Protein AF-A0A3R7FRW7-F1 (afdb_monomer_lite)

Structure (mmCIF, N/CA/C/O backbone):
data_AF-A0A3R7FRW7-F1
#
_entry.id   AF-A0A3R7FRW7-F1
#
loop_
_atom_site.group_PDB
_atom_site.id
_atom_site.type_symbol
_atom_site.label_atom_id
_atom_site.label_alt_id
_atom_site.label_comp_id
_atom_site.label_asym_id
_atom_site.label_entity_id
_atom_site.label_seq_id
_atom_site.pdbx_PDB_ins_code
_atom_site.Cartn_x
_atom_site.Cartn_y
_atom_site.Cartn_z
_atom_site.occupancy
_atom_site.B_iso_or_equiv
_atom_site.auth_seq_id
_atom_site.auth_comp_id
_atom_site.auth_asym_id
_atom_site.auth_atom_id
_atom_site.pdbx_PDB_model_num
ATOM 1 N N . MET A 1 1 ? -24.334 12.390 25.300 1.00 38.31 1 MET A N 1
ATOM 2 C CA . MET A 1 1 ? -23.678 12.874 24.067 1.00 38.31 1 MET A CA 1
ATOM 3 C C . MET A 1 1 ? -22.445 12.016 23.859 1.00 38.31 1 MET A C 1
ATOM 5 O O . MET A 1 1 ? -21.464 12.201 24.566 1.00 38.31 1 MET A O 1
ATOM 9 N N . ALA A 1 2 ? -22.550 10.979 23.029 1.00 39.94 2 ALA A N 1
ATOM 10 C CA . ALA A 1 2 ? -21.465 10.028 22.822 1.00 39.94 2 ALA A CA 1
ATOM 11 C C . ALA A 1 2 ? -20.336 10.730 22.061 1.00 39.94 2 ALA A C 1
ATOM 13 O O . ALA A 1 2 ? -20.409 10.925 20.852 1.00 39.94 2 ALA A O 1
ATOM 14 N N . ARG A 1 3 ? -19.316 11.173 22.797 1.00 44.81 3 ARG A N 1
ATOM 15 C CA . ARG A 1 3 ? -18.043 11.603 22.231 1.00 44.81 3 ARG A CA 1
ATOM 16 C C . ARG A 1 3 ? -17.344 10.312 21.802 1.00 44.81 3 ARG A C 1
ATOM 18 O O . ARG A 1 3 ? -16.569 9.747 22.565 1.00 44.81 3 ARG A O 1
ATOM 25 N N . SER A 1 4 ? -17.695 9.785 20.629 1.00 50.31 4 SER A N 1
ATOM 26 C CA . SER A 1 4 ? -16.824 8.824 19.954 1.00 50.31 4 SER A CA 1
ATOM 27 C C . SER A 1 4 ? -15.552 9.597 19.642 1.00 50.31 4 SER A C 1
ATOM 29 O O . SER A 1 4 ? -15.458 10.289 18.631 1.00 50.31 4 SER A O 1
ATOM 31 N N . GLU A 1 5 ? -14.592 9.566 20.565 1.00 58.84 5 GLU A N 1
ATOM 32 C CA . GLU A 1 5 ? -13.213 9.958 20.306 1.00 58.84 5 GLU A CA 1
ATOM 33 C C . GLU A 1 5 ? -12.623 8.922 19.344 1.00 58.84 5 GLU A C 1
ATOM 35 O O . GLU A 1 5 ? -11.770 8.111 19.715 1.00 58.84 5 GLU A O 1
ATOM 40 N N . ILE A 1 6 ? -13.128 8.906 18.103 1.00 57.75 6 ILE A N 1
ATOM 41 C CA . ILE A 1 6 ? -12.480 8.222 16.995 1.00 57.75 6 ILE A CA 1
ATOM 42 C C . ILE A 1 6 ? -11.112 8.876 16.933 1.00 57.75 6 ILE A C 1
ATOM 44 O O . ILE A 1 6 ? -10.974 10.052 16.598 1.00 57.75 6 ILE A O 1
ATOM 48 N N . ASN A 1 7 ? -10.115 8.137 17.404 1.00 70.12 7 ASN A N 1
ATOM 49 C CA . ASN A 1 7 ? -8.785 8.659 17.618 1.00 70.12 7 ASN A CA 1
ATOM 50 C C . ASN A 1 7 ? -8.254 9.104 16.250 1.00 70.12 7 ASN A C 1
ATOM 52 O O . ASN A 1 7 ? -7.969 8.267 15.397 1.00 70.12 7 ASN A O 1
ATOM 56 N N . ILE A 1 8 ? -8.192 10.422 16.035 1.00 77.00 8 ILE A N 1
ATOM 57 C CA . ILE A 1 8 ? -7.869 11.078 14.756 1.00 77.00 8 ILE A CA 1
ATOM 58 C C . ILE A 1 8 ? -6.586 10.513 14.132 1.00 77.00 8 ILE A C 1
ATOM 60 O O . ILE A 1 8 ? -6.483 10.407 12.913 1.00 77.00 8 ILE A O 1
ATOM 64 N N . PHE A 1 9 ? -5.653 10.047 14.964 1.00 79.00 9 PHE A N 1
ATOM 65 C CA . PHE A 1 9 ? -4.451 9.334 14.537 1.00 79.00 9 PHE A CA 1
ATOM 66 C C . PHE A 1 9 ? -4.726 8.089 13.675 1.00 79.00 9 PHE A C 1
ATOM 68 O O . PHE A 1 9 ? -3.984 7.853 12.722 1.00 79.00 9 PHE A O 1
ATOM 75 N N . TYR A 1 10 ? -5.782 7.315 13.960 1.00 79.00 10 TYR A N 1
ATOM 76 C CA . TYR A 1 10 ? -6.168 6.163 13.133 1.00 79.00 10 TYR A CA 1
ATOM 77 C C . TYR A 1 10 ? -6.734 6.599 11.783 1.00 79.00 10 TYR A C 1
ATOM 79 O O . TYR A 1 10 ? -6.402 5.996 10.771 1.00 79.00 10 TYR A O 1
ATOM 87 N N . ILE A 1 11 ? -7.532 7.671 11.742 1.00 81.38 11 ILE A N 1
ATOM 88 C CA . ILE A 1 11 ? -8.079 8.196 10.481 1.00 81.38 11 ILE A CA 1
ATOM 89 C C . ILE A 1 11 ? -6.942 8.698 9.584 1.00 81.38 11 ILE A C 1
ATOM 91 O O . ILE A 1 11 ? -6.885 8.354 8.405 1.00 81.38 11 ILE A O 1
ATOM 95 N N . ILE A 1 12 ? -6.013 9.477 10.147 1.00 87.50 12 ILE A N 1
ATOM 96 C CA . ILE A 1 12 ? -4.863 10.014 9.409 1.00 87.50 12 ILE A CA 1
ATOM 97 C C . ILE A 1 12 ? -3.953 8.876 8.923 1.00 87.50 12 ILE A C 1
ATOM 99 O O . ILE A 1 12 ? -3.544 8.881 7.764 1.00 87.50 12 ILE A O 1
ATOM 103 N N . SER A 1 13 ? -3.664 7.881 9.769 1.00 86.00 13 SER A N 1
ATOM 104 C CA . SER A 1 13 ? -2.833 6.728 9.383 1.00 86.00 13 SER A CA 1
ATOM 105 C C . SER A 1 13 ? -3.482 5.875 8.294 1.00 86.00 13 SER A C 1
ATOM 107 O O . SER A 1 13 ? -2.802 5.450 7.357 1.00 86.00 13 SER A O 1
ATOM 109 N N . PHE A 1 14 ? -4.797 5.667 8.365 1.00 85.75 14 PHE A N 1
ATOM 110 C CA . PHE A 1 14 ? -5.550 4.960 7.335 1.00 85.75 14 PHE A CA 1
ATOM 111 C C . PHE A 1 14 ? -5.522 5.714 6.001 1.00 85.75 14 PHE A C 1
ATOM 113 O O . PHE A 1 14 ? -5.196 5.130 4.967 1.00 85.75 14 PHE A O 1
ATOM 120 N N . LEU A 1 15 ? -5.772 7.027 6.027 1.00 90.88 15 LEU A N 1
ATOM 121 C CA . LEU A 1 15 ? -5.701 7.876 4.837 1.00 90.88 15 LEU A CA 1
ATOM 122 C C . LEU A 1 15 ? -4.299 7.850 4.212 1.00 90.88 15 LEU A C 1
AT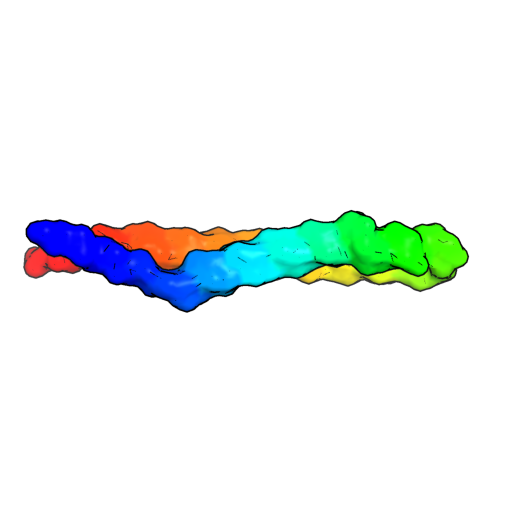OM 124 O O . LEU A 1 15 ? -4.165 7.683 3.002 1.00 90.88 15 LEU A O 1
ATOM 128 N N . CYS A 1 16 ? -3.254 7.953 5.036 1.00 91.19 16 CYS A N 1
ATOM 129 C CA . CYS A 1 16 ? -1.868 7.889 4.580 1.00 91.19 16 CYS A CA 1
ATOM 130 C C . CYS A 1 16 ? -1.537 6.523 3.955 1.00 91.19 16 CYS A C 1
ATOM 132 O O . CYS A 1 16 ? -0.884 6.460 2.916 1.00 91.19 16 CYS A O 1
ATOM 134 N N . SER A 1 17 ? -2.061 5.432 4.526 1.00 90.81 17 SER A N 1
ATOM 135 C CA . SER A 1 17 ? -1.890 4.079 3.981 1.00 90.81 17 SER A CA 1
ATOM 136 C C . SER A 1 17 ? -2.522 3.945 2.592 1.00 90.81 17 SER A C 1
ATOM 138 O O . SER A 1 17 ? -1.887 3.419 1.682 1.00 90.81 17 SER A O 1
ATOM 140 N N . ILE A 1 18 ? -3.739 4.469 2.395 1.00 91.00 18 ILE A N 1
ATOM 141 C CA . ILE A 1 18 ? -4.412 4.468 1.084 1.00 91.00 18 ILE A CA 1
ATOM 142 C C . ILE A 1 18 ? -3.633 5.299 0.065 1.00 91.00 18 ILE A C 1
ATOM 144 O O . ILE A 1 18 ? -3.399 4.835 -1.051 1.00 91.00 18 ILE A O 1
ATOM 148 N N . LEU A 1 19 ? -3.219 6.512 0.442 1.00 94.19 19 LEU A N 1
ATOM 149 C CA . LEU A 1 19 ? -2.444 7.386 -0.440 1.00 94.19 19 LEU A CA 1
ATOM 150 C C . LEU A 1 19 ? -1.132 6.726 -0.868 1.00 94.19 19 LEU A C 1
ATOM 152 O O . LEU A 1 19 ? -0.766 6.799 -2.039 1.00 94.19 19 LEU A O 1
ATOM 156 N N . LEU A 1 20 ? -0.456 6.040 0.055 1.00 93.12 20 LEU A N 1
ATOM 157 C CA . LEU A 1 20 ? 0.791 5.345 -0.232 1.00 93.12 20 LEU A CA 1
ATOM 158 C C . LEU A 1 20 ? 0.582 4.170 -1.196 1.00 93.12 20 LEU A C 1
ATOM 160 O O . LEU A 1 20 ? 1.353 4.027 -2.141 1.00 93.12 20 LEU A O 1
ATOM 164 N N . ILE A 1 21 ? -0.481 3.377 -1.018 1.00 93.50 21 ILE A N 1
ATOM 165 C CA . ILE A 1 21 ? -0.848 2.318 -1.975 1.00 93.50 21 ILE A CA 1
ATOM 166 C C . ILE A 1 21 ? -1.104 2.934 -3.356 1.00 93.50 21 ILE A C 1
ATOM 168 O O . ILE A 1 21 ? -0.526 2.487 -4.344 1.00 93.50 21 ILE A O 1
ATOM 172 N N . GLY A 1 22 ? -1.913 3.993 -3.433 1.00 94.25 22 GLY A N 1
ATOM 173 C CA . GLY A 1 22 ? -2.198 4.679 -4.695 1.00 94.25 22 GLY A CA 1
ATOM 174 C C . GLY A 1 22 ? -0.931 5.183 -5.388 1.00 94.25 22 GLY A C 1
ATOM 175 O O . GLY A 1 22 ? -0.743 4.944 -6.578 1.00 94.25 22 GLY A O 1
ATOM 176 N N . TYR A 1 23 ? -0.025 5.811 -4.637 1.00 93.94 23 TYR A N 1
ATOM 177 C CA . TYR A 1 23 ? 1.256 6.286 -5.155 1.00 93.94 23 TYR A CA 1
ATOM 178 C C . TYR A 1 23 ? 2.130 5.145 -5.687 1.00 93.94 23 TYR A C 1
ATOM 180 O O . TYR A 1 23 ? 2.676 5.251 -6.787 1.00 93.94 23 TYR A O 1
ATOM 188 N N . ILE A 1 24 ? 2.240 4.044 -4.934 1.00 93.06 24 ILE A N 1
ATOM 189 C CA . ILE A 1 24 ? 3.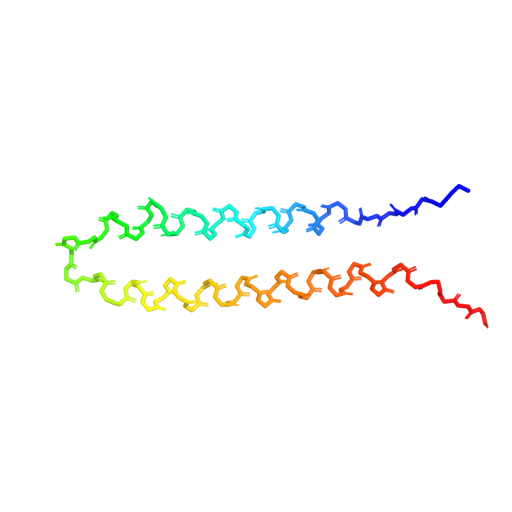046 2.887 -5.334 1.00 93.06 24 ILE A CA 1
ATOM 190 C C . ILE A 1 24 ? 2.570 2.350 -6.686 1.00 93.06 24 ILE A C 1
ATOM 192 O O . ILE A 1 24 ? 3.389 2.098 -7.562 1.00 93.06 24 ILE A O 1
ATOM 196 N N . TRP A 1 25 ? 1.261 2.209 -6.876 1.00 93.31 25 TRP A N 1
ATOM 197 C CA . TRP A 1 25 ? 0.703 1.574 -8.068 1.00 93.31 25 TRP A CA 1
ATOM 198 C C . TRP A 1 25 ? 0.566 2.507 -9.274 1.00 93.31 25 TRP A C 1
ATOM 200 O O . TRP A 1 25 ? 0.812 2.075 -10.395 1.00 93.31 25 TRP A O 1
ATOM 210 N N . LEU A 1 26 ? 0.182 3.769 -9.064 1.00 93.31 26 LEU A N 1
ATOM 211 C CA . LEU A 1 26 ? -0.122 4.706 -10.155 1.00 93.31 26 LEU A CA 1
ATOM 212 C C . LEU A 1 26 ? 1.075 5.547 -10.599 1.00 93.31 26 LEU A C 1
ATOM 214 O O . LEU A 1 26 ? 1.063 6.074 -11.706 1.00 93.31 26 LEU A O 1
ATOM 218 N N . VAL A 1 27 ? 2.080 5.714 -9.736 1.00 93.75 27 VAL A N 1
ATOM 219 C CA . VAL A 1 27 ? 3.224 6.597 -10.005 1.00 93.75 27 VAL A CA 1
ATOM 220 C C . VAL A 1 27 ? 4.527 5.817 -9.948 1.00 93.75 27 VAL A C 1
ATOM 222 O O . VAL A 1 27 ? 5.286 5.816 -10.912 1.00 93.75 27 VAL A O 1
ATOM 225 N N . PHE A 1 28 ? 4.785 5.133 -8.833 1.00 89.94 28 PHE A N 1
ATOM 226 C CA . PHE A 1 28 ? 6.071 4.482 -8.611 1.00 89.94 28 PHE A CA 1
ATOM 227 C C . PHE A 1 28 ? 6.279 3.293 -9.552 1.00 89.94 28 PHE A C 1
ATOM 229 O O . PHE A 1 28 ? 7.278 3.257 -10.252 1.00 89.94 28 PHE A O 1
ATOM 236 N N . LEU A 1 29 ? 5.336 2.350 -9.626 1.00 89.31 29 LEU A N 1
ATOM 237 C CA . LEU A 1 29 ? 5.446 1.172 -10.491 1.00 89.31 29 LEU A CA 1
ATOM 238 C C . LEU A 1 29 ? 5.617 1.499 -11.985 1.00 89.31 29 LEU A C 1
ATOM 240 O O . LEU A 1 29 ? 6.573 0.990 -12.575 1.00 89.31 29 LEU A O 1
ATOM 244 N N . PRO A 1 30 ? 4.768 2.346 -12.603 1.00 90.19 30 PRO A N 1
ATOM 245 C CA . PRO A 1 30 ? 4.912 2.685 -14.018 1.00 90.19 30 PRO A CA 1
ATOM 246 C C . PRO A 1 30 ? 6.217 3.429 -14.327 1.00 90.19 30 PRO A C 1
ATOM 248 O O . PRO A 1 30 ? 6.772 3.273 -15.412 1.00 90.19 30 PRO A O 1
ATOM 251 N N . ALA A 1 31 ? 6.794 4.157 -13.363 1.00 90.62 31 ALA A N 1
ATOM 252 C CA . ALA A 1 31 ? 8.103 4.788 -13.550 1.00 90.62 31 ALA A CA 1
ATOM 253 C C . ALA A 1 31 ? 9.241 3.777 -13.808 1.00 90.62 31 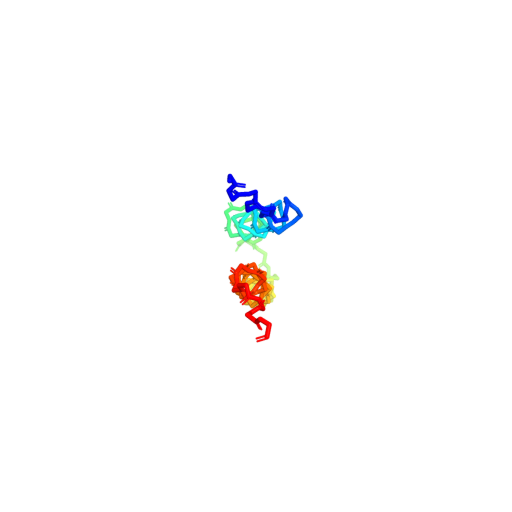ALA A C 1
ATOM 255 O O . ALA A 1 31 ? 10.274 4.152 -14.363 1.00 90.62 31 ALA A O 1
ATOM 256 N N . PHE A 1 32 ? 9.060 2.502 -13.443 1.00 89.19 32 PHE A N 1
ATOM 257 C CA . PHE A 1 32 ? 10.045 1.440 -13.654 1.00 89.19 32 PHE A CA 1
ATOM 258 C C . PHE A 1 32 ? 9.672 0.450 -14.764 1.00 89.19 32 PHE A C 1
ATOM 260 O O . PHE A 1 32 ? 10.438 -0.484 -14.969 1.00 89.19 32 PHE A O 1
ATOM 267 N N . GLU A 1 33 ? 8.565 0.623 -15.500 1.00 83.88 33 GLU A N 1
ATOM 268 C CA . GLU A 1 33 ? 8.094 -0.355 -16.510 1.00 83.88 33 GLU A CA 1
ATOM 269 C C . GLU A 1 33 ? 9.136 -0.711 -17.579 1.00 83.88 33 GLU A C 1
ATOM 271 O O . GLU A 1 33 ? 9.178 -1.842 -18.052 1.00 83.88 33 GLU A O 1
ATOM 276 N N . ASN A 1 34 ? 10.025 0.223 -17.920 1.00 86.81 34 ASN A N 1
ATOM 277 C CA . ASN A 1 34 ? 11.081 0.010 -18.915 1.00 86.81 34 ASN A CA 1
ATOM 278 C C . ASN A 1 34 ? 12.427 -0.415 -18.300 1.00 86.81 34 ASN A C 1
ATOM 280 O O . ASN A 1 34 ? 13.445 -0.452 -18.990 1.00 86.81 34 ASN A O 1
ATOM 284 N N . SER A 1 35 ? 12.460 -0.682 -16.994 1.00 89.06 35 SER A N 1
ATOM 285 C CA . SER A 1 35 ? 13.668 -1.061 -16.265 1.00 89.06 35 SER A CA 1
ATOM 286 C C . SER A 1 35 ? 13.722 -2.565 -16.027 1.00 89.06 35 SER A C 1
ATOM 288 O O . SER A 1 35 ? 12.731 -3.197 -15.670 1.00 89.06 35 SER A O 1
ATOM 290 N N . VAL A 1 36 ? 14.929 -3.129 -16.094 1.00 87.69 36 VAL A N 1
ATOM 291 C CA . VAL A 1 36 ? 15.211 -4.525 -15.710 1.00 87.69 36 VAL A CA 1
ATOM 292 C C . VAL A 1 36 ? 14.849 -4.837 -14.252 1.00 87.69 36 VAL A C 1
ATOM 294 O O . VAL A 1 36 ? 14.700 -5.997 -13.884 1.00 87.69 36 VAL A O 1
ATOM 297 N N . ALA A 1 37 ? 14.702 -3.810 -13.411 1.00 87.62 37 ALA A N 1
ATOM 298 C CA . ALA A 1 37 ? 14.327 -3.955 -12.009 1.00 87.62 37 ALA A CA 1
ATOM 299 C C . ALA A 1 37 ? 12.806 -4.042 -11.776 1.00 87.62 37 ALA A C 1
ATOM 301 O O . ALA A 1 37 ? 12.396 -4.223 -10.628 1.00 87.62 37 ALA A O 1
ATOM 302 N N . TYR A 1 38 ? 11.973 -3.912 -12.817 1.00 88.75 38 TYR A N 1
ATOM 303 C CA . TYR A 1 38 ? 10.514 -3.846 -12.687 1.00 88.75 38 TYR A CA 1
ATOM 304 C C . TYR A 1 38 ? 9.924 -5.030 -11.915 1.00 88.75 38 TYR A C 1
ATOM 306 O O . TYR A 1 38 ? 9.185 -4.817 -10.957 1.00 88.75 38 TYR A O 1
ATOM 314 N N . ASP A 1 39 ? 10.289 -6.266 -12.265 1.00 88.62 39 ASP A N 1
ATOM 315 C CA . ASP A 1 39 ? 9.760 -7.468 -11.603 1.00 88.62 39 ASP A CA 1
ATOM 316 C C . ASP A 1 39 ? 10.104 -7.516 -10.109 1.00 88.62 39 ASP A C 1
ATOM 318 O O . ASP A 1 39 ? 9.245 -7.796 -9.266 1.00 88.62 39 ASP A O 1
ATOM 322 N N . SER A 1 40 ? 11.343 -7.167 -9.759 1.00 90.81 40 SER A N 1
ATOM 323 C CA . SER A 1 40 ? 11.780 -7.088 -8.362 1.00 90.81 40 SER A CA 1
ATOM 324 C C . SER A 1 40 ? 11.000 -6.016 -7.600 1.00 90.81 40 SER A C 1
ATOM 326 O O . SER A 1 40 ? 10.491 -6.271 -6.507 1.00 90.81 40 SER A O 1
ATOM 328 N N . ILE A 1 41 ? 10.859 -4.825 -8.187 1.00 91.38 41 ILE A N 1
ATOM 329 C CA . ILE A 1 41 ? 10.138 -3.700 -7.583 1.00 91.38 41 ILE A CA 1
ATOM 330 C C . ILE A 1 41 ? 8.646 -4.020 -7.441 1.00 91.38 41 ILE A C 1
ATOM 332 O O . ILE A 1 41 ? 8.043 -3.696 -6.419 1.00 91.38 41 ILE A O 1
ATOM 336 N N . ARG A 1 42 ? 8.059 -4.719 -8.412 1.00 91.75 42 ARG A N 1
ATOM 337 C CA . ARG A 1 42 ? 6.670 -5.181 -8.387 1.00 91.75 42 ARG A CA 1
ATOM 338 C C . ARG A 1 42 ? 6.409 -6.151 -7.247 1.00 91.75 42 ARG A C 1
ATOM 340 O O . ARG A 1 42 ? 5.433 -5.966 -6.522 1.00 91.75 42 ARG A O 1
ATOM 347 N N . ASN A 1 43 ? 7.288 -7.124 -7.018 1.00 93.38 43 ASN A N 1
ATOM 348 C CA . ASN A 1 43 ? 7.161 -8.013 -5.860 1.00 93.38 43 ASN A CA 1
ATOM 349 C C . ASN A 1 43 ? 7.246 -7.253 -4.530 1.00 93.38 43 ASN A C 1
ATOM 351 O O . ASN A 1 43 ? 6.455 -7.511 -3.621 1.00 93.38 43 ASN A O 1
ATOM 355 N N . VAL A 1 44 ? 8.157 -6.282 -4.420 1.00 93.31 44 VAL A N 1
ATOM 356 C CA . VAL A 1 44 ? 8.255 -5.431 -3.224 1.00 93.31 44 VAL A CA 1
ATOM 357 C C . VAL A 1 44 ? 6.992 -4.586 -3.050 1.00 93.31 44 VAL A C 1
ATOM 359 O O . VAL A 1 44 ? 6.466 -4.503 -1.943 1.00 93.31 44 VAL A O 1
ATOM 362 N N . ALA A 1 45 ? 6.453 -4.011 -4.125 1.00 92.88 45 ALA A N 1
ATOM 363 C CA . ALA A 1 45 ? 5.211 -3.246 -4.098 1.00 92.88 45 ALA A CA 1
ATOM 364 C C . ALA A 1 45 ? 4.025 -4.093 -3.613 1.00 92.88 45 ALA A C 1
ATOM 366 O O . ALA A 1 45 ? 3.247 -3.631 -2.775 1.00 92.88 45 ALA A O 1
ATOM 367 N N . PHE A 1 46 ? 3.912 -5.345 -4.067 1.00 94.00 46 PHE A N 1
ATOM 368 C CA . PHE A 1 46 ? 2.917 -6.289 -3.555 1.00 94.00 46 PHE A CA 1
ATOM 369 C C . PHE A 1 46 ? 3.097 -6.565 -2.062 1.00 94.00 46 PHE A C 1
ATOM 371 O O . PHE A 1 46 ? 2.125 -6.485 -1.310 1.00 94.00 46 PHE A O 1
ATOM 378 N N . LEU A 1 47 ? 4.329 -6.841 -1.621 1.00 95.44 47 LEU A N 1
ATOM 379 C CA . LEU A 1 47 ? 4.635 -7.088 -0.213 1.00 95.44 47 LEU A CA 1
ATOM 380 C C . LEU A 1 47 ? 4.249 -5.881 0.655 1.00 95.44 47 LEU A C 1
ATOM 382 O O . LEU A 1 47 ? 3.520 -6.028 1.632 1.00 95.44 47 LEU A O 1
ATOM 386 N N . VAL A 1 48 ? 4.675 -4.676 0.269 1.00 94.12 48 VAL A N 1
ATOM 387 C CA . VAL A 1 48 ? 4.356 -3.431 0.986 1.00 94.12 48 VAL A CA 1
ATOM 388 C C . VAL A 1 48 ? 2.849 -3.182 1.009 1.00 94.12 48 VAL A C 1
ATOM 390 O O . VAL A 1 48 ? 2.303 -2.861 2.062 1.00 94.12 48 VAL A O 1
ATOM 393 N N . THR A 1 49 ? 2.153 -3.393 -0.111 1.00 94.12 49 THR A N 1
ATOM 394 C CA . THR A 1 49 ? 0.688 -3.265 -0.177 1.00 94.12 49 THR A CA 1
ATOM 395 C C . THR A 1 49 ? 0.007 -4.238 0.790 1.00 94.12 49 THR A C 1
ATOM 397 O O . THR A 1 49 ? -0.904 -3.842 1.515 1.00 94.12 49 THR A O 1
ATOM 400 N N . ALA A 1 50 ? 0.473 -5.488 0.866 1.00 94.81 50 ALA A N 1
ATOM 401 C CA . ALA A 1 50 ? -0.052 -6.474 1.805 1.00 94.81 50 ALA A CA 1
ATOM 402 C C . ALA A 1 50 ? 0.168 -6.050 3.268 1.00 94.81 50 ALA A C 1
ATOM 404 O O . ALA A 1 50 ? -0.769 -6.103 4.065 1.00 94.81 50 ALA A O 1
ATOM 405 N N . LEU A 1 51 ? 1.364 -5.561 3.620 1.00 94.19 51 LEU A N 1
ATOM 406 C CA . LEU A 1 51 ? 1.631 -5.035 4.964 1.00 94.19 51 LEU A CA 1
ATOM 407 C C . LEU A 1 51 ? 0.737 -3.832 5.301 1.00 94.19 51 LEU A C 1
ATOM 409 O O . LEU A 1 51 ? 0.230 -3.740 6.420 1.00 94.19 51 LEU A O 1
ATOM 413 N N . LEU A 1 52 ? 0.515 -2.924 4.348 1.00 92.50 52 LEU A N 1
ATOM 414 C CA . LEU A 1 52 ? -0.357 -1.763 4.542 1.00 92.50 52 LEU A CA 1
ATOM 415 C C . LEU A 1 52 ? -1.817 -2.176 4.751 1.00 92.50 52 LEU A C 1
ATOM 417 O O . LEU A 1 52 ? -2.483 -1.606 5.612 1.00 92.50 52 LEU A O 1
ATOM 421 N N . LEU A 1 53 ? -2.302 -3.198 4.039 1.00 91.81 53 LEU A N 1
ATOM 422 C CA . LEU A 1 53 ? -3.641 -3.754 4.258 1.00 91.81 53 LEU A CA 1
ATOM 423 C C . LEU A 1 53 ? -3.781 -4.381 5.649 1.00 91.81 53 LEU A C 1
ATOM 425 O O . LEU A 1 53 ? -4.773 -4.131 6.333 1.00 91.81 53 LEU A O 1
ATOM 429 N N . VAL A 1 54 ? -2.781 -5.144 6.099 1.00 93.44 54 VAL A N 1
ATOM 430 C CA . VAL A 1 54 ? -2.760 -5.705 7.461 1.00 93.44 54 VAL A CA 1
ATOM 431 C C . VAL A 1 54 ? -2.768 -4.585 8.501 1.00 93.44 54 VAL A C 1
ATOM 433 O O . VAL A 1 54 ? -3.554 -4.622 9.446 1.00 93.44 54 VAL A O 1
ATOM 436 N N . SER A 1 55 ? -1.947 -3.551 8.305 1.00 90.62 55 SER A N 1
ATOM 437 C CA . SER A 1 55 ? -1.922 -2.372 9.172 1.00 90.62 55 SER A CA 1
ATOM 438 C C . SER A 1 55 ? -3.286 -1.678 9.221 1.00 90.62 55 SER A C 1
ATOM 440 O O . SER A 1 55 ? -3.798 -1.407 10.306 1.00 90.62 55 SER A O 1
ATOM 442 N N . ALA A 1 56 ? -3.916 -1.443 8.069 1.00 88.06 56 ALA A N 1
ATOM 443 C CA . ALA A 1 56 ? -5.241 -0.839 7.988 1.00 88.06 56 ALA A CA 1
ATOM 444 C C . ALA A 1 56 ? -6.304 -1.685 8.712 1.00 88.06 56 ALA A C 1
ATOM 446 O O . ALA A 1 56 ? -7.118 -1.141 9.458 1.00 88.06 56 ALA A O 1
ATOM 447 N N . ALA A 1 57 ? -6.259 -3.013 8.568 1.00 88.19 57 ALA A N 1
ATOM 448 C CA . ALA A 1 57 ? -7.158 -3.922 9.275 1.00 88.19 57 ALA A CA 1
ATOM 449 C C . ALA A 1 57 ? -6.983 -3.838 10.800 1.00 88.19 57 ALA A C 1
ATOM 451 O O . ALA A 1 57 ? -7.974 -3.765 11.526 1.00 88.19 57 ALA A O 1
ATOM 452 N N . ILE A 1 58 ? -5.740 -3.780 11.295 1.00 88.62 58 ILE A N 1
ATOM 453 C CA . ILE A 1 58 ? -5.447 -3.618 12.728 1.00 88.62 58 ILE A CA 1
ATOM 454 C C . ILE A 1 58 ? -5.953 -2.263 13.238 1.00 88.62 58 ILE A C 1
ATOM 456 O O . ILE A 1 58 ? -6.571 -2.202 14.301 1.00 88.62 58 ILE A O 1
ATOM 460 N N . GLN A 1 59 ? -5.733 -1.183 12.484 1.00 85.69 59 GLN A N 1
ATOM 461 C CA . GLN A 1 59 ? -6.215 0.156 12.840 1.00 85.69 59 GLN A CA 1
ATOM 462 C C . GLN A 1 59 ? -7.747 0.184 12.967 1.00 85.69 59 GLN A C 1
ATO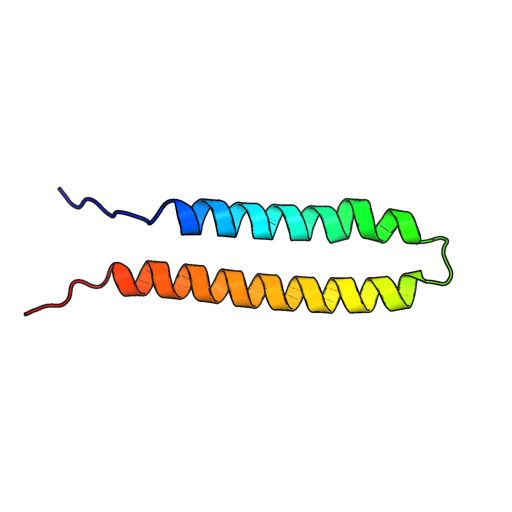M 464 O O . GLN A 1 59 ? -8.270 0.709 13.950 1.00 85.69 59 GLN A O 1
ATOM 469 N N . ILE A 1 60 ? -8.463 -0.439 12.024 1.00 81.88 60 ILE A N 1
ATOM 470 C CA . ILE A 1 60 ? -9.928 -0.569 12.061 1.00 81.88 60 ILE A CA 1
ATOM 471 C C . ILE A 1 60 ? -10.366 -1.434 13.250 1.00 81.88 60 ILE A C 1
ATOM 473 O O . ILE A 1 60 ? -11.273 -1.055 13.988 1.00 81.88 60 ILE A O 1
ATOM 477 N N . PHE A 1 61 ? -9.707 -2.569 13.482 1.00 83.00 61 PHE A N 1
ATOM 478 C CA . PHE A 1 61 ? -10.024 -3.473 14.589 1.00 83.00 61 PHE A CA 1
ATOM 479 C C . PHE A 1 61 ? -9.874 -2.792 15.956 1.00 83.00 61 PHE A C 1
ATOM 481 O O . PHE A 1 61 ? -10.769 -2.878 16.798 1.00 83.00 61 PHE A O 1
ATOM 488 N N . LEU A 1 62 ? -8.777 -2.056 16.162 1.00 80.62 62 LEU A N 1
ATOM 489 C CA . LEU A 1 62 ? -8.543 -1.282 17.382 1.00 80.62 62 LEU A CA 1
ATOM 490 C C . LEU A 1 62 ? -9.554 -0.143 17.548 1.00 80.62 62 LEU A C 1
ATOM 492 O O . LEU A 1 62 ? -10.001 0.107 18.670 1.00 80.62 62 LEU A O 1
ATOM 496 N N . ALA A 1 63 ? -9.936 0.525 16.456 1.00 74.62 63 ALA A N 1
ATOM 497 C CA . ALA A 1 63 ? -10.963 1.562 16.485 1.00 74.62 63 ALA A CA 1
ATOM 498 C C . ALA A 1 63 ? -12.327 0.995 16.926 1.00 74.62 63 ALA A C 1
ATOM 500 O O . ALA A 1 63 ? -12.936 1.530 17.850 1.00 74.62 63 ALA A O 1
ATOM 501 N N . VAL A 1 64 ? -12.756 -0.135 16.349 1.00 74.12 64 VAL A N 1
ATOM 502 C CA . VAL A 1 64 ? -14.048 -0.779 16.654 1.00 74.12 64 VAL A CA 1
ATOM 503 C C . VAL A 1 64 ? -14.085 -1.369 18.068 1.00 74.12 64 VAL A C 1
ATOM 505 O O . VAL A 1 64 ? -15.094 -1.255 18.765 1.00 74.12 64 VAL A O 1
ATOM 508 N N . ILE A 1 65 ? -12.997 -1.993 18.535 1.00 69.06 65 ILE A N 1
ATOM 509 C CA . ILE A 1 65 ? -12.945 -2.569 19.891 1.00 69.06 65 ILE A CA 1
ATOM 510 C C . ILE A 1 65 ? -12.975 -1.488 20.965 1.00 69.06 65 ILE A C 1
ATOM 512 O O . ILE A 1 65 ? -13.625 -1.679 21.992 1.00 69.06 65 ILE A O 1
ATOM 516 N N . LYS A 1 66 ? -12.311 -0.348 20.742 1.00 58.75 66 LYS A N 1
ATOM 517 C CA . LYS A 1 66 ? -12.315 0.759 21.706 1.00 58.75 66 LYS A CA 1
ATOM 518 C C . LYS A 1 66 ? -13.713 1.363 21.901 1.00 58.75 66 LYS A C 1
ATOM 520 O O . LYS A 1 66 ? -13.991 1.885 22.977 1.00 58.75 66 LYS A O 1
ATOM 525 N N . GLU A 1 67 ? -14.600 1.250 20.914 1.00 56.25 67 GLU A N 1
ATOM 526 C CA . GLU A 1 67 ? -15.990 1.712 21.013 1.00 56.25 67 GLU A CA 1
ATOM 527 C C . GLU A 1 67 ? -16.934 0.741 21.738 1.00 56.25 67 GLU A C 1
ATOM 529 O O . GLU A 1 67 ? -18.055 1.127 22.071 1.00 56.25 67 GLU A O 1
ATOM 534 N N . ARG A 1 68 ? -16.521 -0.497 22.055 1.00 55.66 68 ARG A N 1
ATOM 535 C CA . ARG A 1 68 ? -17.303 -1.349 22.966 1.00 55.66 68 ARG A CA 1
ATOM 536 C C . ARG A 1 68 ? -17.152 -0.788 24.388 1.00 55.66 68 ARG A C 1
ATOM 538 O O . ARG A 1 68 ? -16.060 -0.888 24.951 1.00 55.66 68 ARG A O 1
ATOM 545 N N . PRO A 1 69 ? -18.207 -0.229 25.014 1.00 50.56 69 PRO A N 1
ATOM 546 C CA . PRO A 1 69 ? -18.109 0.196 26.400 1.00 50.56 69 PRO A CA 1
ATOM 547 C C . PRO A 1 69 ? -17.780 -1.035 27.244 1.00 50.56 69 PRO A C 1
ATOM 549 O O . PRO A 1 69 ? -18.503 -2.035 27.178 1.00 50.56 69 PRO A O 1
ATOM 552 N N . ARG A 1 70 ? -16.701 -0.965 28.038 1.00 56.62 70 ARG A N 1
ATOM 553 C CA . ARG A 1 70 ? -16.550 -1.848 29.199 1.00 56.62 70 ARG A CA 1
ATOM 554 C C . ARG A 1 70 ? -17.816 -1.652 30.025 1.00 56.62 70 ARG A C 1
ATOM 556 O O . ARG A 1 70 ? -17.967 -0.618 30.674 1.00 56.62 70 ARG A O 1
ATOM 563 N N . ARG A 1 71 ? -18.765 -2.585 29.930 1.00 56.16 71 ARG A N 1
ATOM 564 C CA . ARG A 1 71 ? -19.813 -2.657 30.942 1.00 56.16 71 ARG A CA 1
ATOM 565 C C . ARG A 1 71 ? -19.130 -3.050 32.260 1.00 56.16 71 ARG A C 1
ATOM 567 O O . ARG A 1 71 ? -18.196 -3.854 32.194 1.00 56.16 71 ARG A O 1
ATOM 574 N N . PRO A 1 72 ? -19.522 -2.409 33.373 1.00 57.78 72 PRO A N 1
ATOM 575 C CA . PRO A 1 72 ? -18.929 -2.629 34.688 1.00 57.78 72 PRO A CA 1
ATOM 576 C C . PRO A 1 72 ? -19.061 -4.082 35.143 1.00 57.78 72 PRO A C 1
ATOM 578 O O . PRO A 1 72 ? -20.027 -4.751 34.703 1.00 57.78 72 PRO A O 1
#

Sequence (72 aa):
MARSEINIFYIISFLCSILLIGYIWLVFLPAFENSVAYDSIRNVAFLVTALLLVSAAIQIFLAVIKERPRRP

Secondary structure (DSSP, 8-state):
-------HHHHHHHHHHHHHHHHIIIIIHHHTTTSTTHHHHHHHHHHHHHHHHHHHHHHHHHH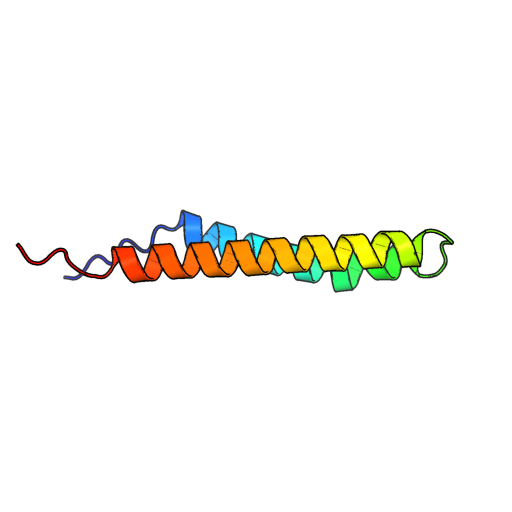HHHTS----

Radius of gyration: 17.26 Å; chains: 1; bounding box: 39×21×54 Å

pLDDT: mean 81.92, std 15.23, range [38.31, 95.44]

Foldseek 3Di:
DDPLPLPVVLVVLLVVLVVVLCCLPVPVQVVCPVPPCNVVSVVVSVVSNVVSVVVNVVSVVVSVVVPPDPDD

=== Feature glossary ===
The record interleaves many kinds of information about one protein. Here is each kind framed as the question it answers.

Q: What are the backbone torsion angles?
A: φ (phi) and ψ (psi) are the two rotatable backbone dihedrals per residue: φ is the C(i-1)–N–Cα–C torsion, ψ is the N–Cα–C–N(i+1) torsion, both in degrees on (−180°, 180°]. α-helical residues cluster near (−60°, −45°); β-strand residues near (−120°, +130°). A Ramachandran plot is simply a scatter of (φ, ψ) for every residue.

Q: What is the amino-acid chain?
A: This is the polypeptide sequence — one letter per residue, N-terminus first. Length ranges from a few dozen residues for small domains to over a thousand for large multi-domain proteins.

Q: How mobile is each atom in the crystal?
A: For experimental (PDB) structures, the B-factor (temperature factor) quantifies the positional spread of each atom in the crystal — a combination of thermal vibration and static disorder — in units of Å². High B-factors mark flexible loops or poorly resolved regions; low B-factors mark the rigid, well-ordered core.

Q: Are the domains correctly placed relative to each othe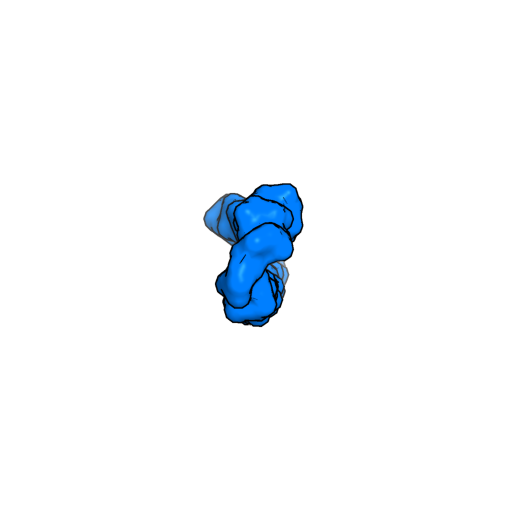r?
A: Predicted Aligned Error (PAE) is an AlphaFold confidence matrix: entry (i, j) is the expected error in the position of residue j, in ångströms, when the prediction is superimposed on the true structure at residue i. Low PAE within a block of residues means that block is internally rigid and well-predicted; high PAE between two blocks means their relative placement is uncertain even if each block individually is confident.

Q: How confident is the AlphaFold model at each residue?
A: pLDDT is the predicted lDDT-Cα score: AlphaFold's confidence that the local environment of each residue (all inter-atomic distances within 15 Å) is correctly placed. It is a per-residue number between 0 and 100, with higher meaning more reliable.

Q: What family and function is it annotated with?
A: Functional annotations link the protein to curated databases. InterPro entries identify conserved domains and families by matching the sequence against member-database signatures (Pfam, PROSITE, CDD, …). Gene Ontology (GO) terms describe molecular function, biological process, and cellular component in a controlled vocabulary. CATH places the structure in a hierarchical fold classification (Class/Architecture/Topology/Homologous-superfamily). The organism is the source species.

Q: How big and how compact is the whole molecule?
A: Three whole-structure scalars: the radius of gyration (RMS distance of Cα from centroid, in Å), the count of Cα–Cα contacts (pairs closer than 8 Å and separated by more than four residues in sequence — i.e. tertiary, not local, contacts), and the bounding-box dimensions. Together they distinguish compact globular folds from extended fibres or disordered chains.

Q: What known structures does this most resemble?
A: The Foldseek neighbor list gives the closest experimentally determined structures in the PDB, ranked by structural alignment. TM-score near 1 means near-identical fold; near 0.3 means only rough topology match. This is how one finds what a novel AlphaFold prediction most resembles in the solved-structure universe.

Q: Which residues are buried vs exposed?
A: SASA measures how much of the protein is reachable by solvent. It is computed by rolling a water-sized probe over the atomic surface and summing the exposed area (Å²). Per-residue SASA distinguishes core (buried, low SASA) from surface (exposed, high SASA) residues; total SASA is a whole-molecule size measure.

Q: Which residues are in helices, strands, or loops?
A: Eight-state secondary structure (DSSP): H is the canonical α-helix, G the tighter 3₁₀-helix, I the wider π-helix; E/B are β-structure, T and S are turns and bends, and '-' is everything else. DSSP derives these from the pattern of main-chain N–H···O=C hydrogen bonds, not from the sequence.

Q: Where is each backbone atom in 3D?
A: Structure coordinates are given as an mmCIF _atom_site loop: one row per atom with element, residue name, chain id, sequence number, and x/y/z position in Å. Only the four main-chain atoms per residue are included here; side chains are omitted to keep the record compact.

Q: What if only a Cα trace is available?
A: Three-state secondary structure (P-SEA) collapses the eight DSSP classes into helix (a), strand (b), and coil (c). P-SEA assigns these from Cα geometry alone — distances and angles — without requiring backbone oxygens, so it works on any Cα trace.

Q: What do the rendered images show?
A: The six renders are orthographic views along the three Cartesian axes in both directions. Representation (cartoon, sticks, or surface) and color scheme (sequence-rainbow or by-chain) vary across proteins so the training set covers all the common visualization conventions.

Q: What does the local fold look like, residue by residue?
A: Foldseek's 3Di representation compresses backbone geometry into a per-residue letter drawn from a learned twenty-state alphabet. It captures the tertiary interaction pattern around each residue — which residues are packed against it in space, regardless of where they are in sequence.

Q: What do the diagnostic plots show?
A: The contact map is a binary N×N matrix image: pixel (i, j) is dark where Cα_i and Cα_j are within 8 Å and |i−j|>4. Because the |i−j|>4 filter removes local helical contacts, off-diagonal stripes parallel to the main diagonal indicate parallel β-sheets; stripes perpendicular to it indicate antiparallel β-sheets. The Ramachandran plot scatters every residue's (φ, ψ) pair against the sterically allowed regions. The PAE heatmap renders the predicted-aligned-error matrix.